Protein AF-A0A832CH28-F1 (afdb_monomer_lite)

Structure (mmCIF, N/CA/C/O backbone):
data_AF-A0A832CH28-F1
#
_entry.id   AF-A0A832CH28-F1
#
loop_
_atom_site.group_PDB
_atom_site.id
_atom_site.type_symbol
_atom_site.label_atom_id
_atom_site.label_alt_id
_atom_site.label_comp_id
_atom_site.label_asym_id
_atom_site.label_entity_id
_atom_site.label_seq_id
_atom_site.pdbx_PDB_ins_code
_atom_site.Cartn_x
_atom_site.Cartn_y
_atom_site.Cartn_z
_atom_site.occupancy
_atom_site.B_iso_or_equiv
_atom_site.auth_seq_id
_atom_site.auth_comp_id
_atom_site.auth_asym_id
_atom_site.auth_atom_id
_atom_site.pdbx_PDB_model_num
ATOM 1 N N . MET A 1 1 ? -17.074 -2.651 8.453 1.00 91.75 1 MET A N 1
ATOM 2 C CA . MET A 1 1 ? -16.411 -2.212 7.212 1.00 91.75 1 MET A CA 1
ATOM 3 C C . MET A 1 1 ? -17.088 -0.931 6.765 1.00 91.75 1 MET A C 1
ATOM 5 O O . MET A 1 1 ? -18.300 -0.847 6.918 1.00 91.75 1 MET A O 1
ATOM 9 N N . ARG A 1 2 ? -16.341 0.054 6.266 1.00 95.75 2 ARG A N 1
ATOM 10 C CA . ARG A 1 2 ? -16.890 1.285 5.685 1.00 95.75 2 ARG A CA 1
ATOM 11 C C . ARG A 1 2 ? -16.196 1.556 4.357 1.00 95.75 2 ARG A C 1
ATOM 13 O O . ARG A 1 2 ? -14.971 1.538 4.317 1.00 95.75 2 ARG A O 1
ATOM 20 N N . LEU A 1 3 ? -16.966 1.823 3.309 1.00 94.94 3 LEU A N 1
ATOM 21 C CA . LEU A 1 3 ? -16.417 2.273 2.033 1.00 94.94 3 LEU A CA 1
ATOM 22 C C . LEU A 1 3 ? -16.034 3.750 2.147 1.00 94.94 3 LEU A C 1
ATOM 24 O O . LEU A 1 3 ? -16.807 4.568 2.647 1.00 94.94 3 LEU A O 1
ATOM 28 N N . LEU A 1 4 ? -14.818 4.070 1.732 1.00 93.88 4 LEU A N 1
ATOM 29 C CA . LEU A 1 4 ? -14.348 5.424 1.475 1.00 93.88 4 LEU A CA 1
ATOM 30 C C . LEU A 1 4 ? -14.266 5.609 -0.041 1.00 93.88 4 LEU A C 1
ATOM 32 O O . LEU A 1 4 ? -14.361 4.639 -0.788 1.00 93.88 4 LEU A O 1
ATOM 36 N N . ARG A 1 5 ? -14.056 6.848 -0.494 1.00 89.69 5 ARG A N 1
ATOM 37 C CA . ARG A 1 5 ? 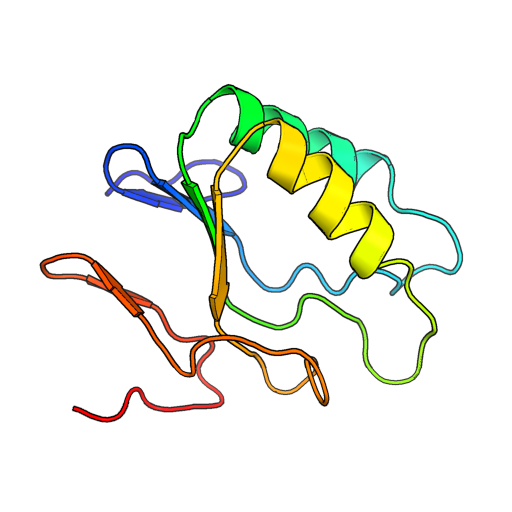-13.894 7.145 -1.924 1.00 89.69 5 ARG A CA 1
ATOM 38 C C . ARG A 1 5 ? -12.796 6.292 -2.576 1.00 89.69 5 ARG A C 1
ATOM 40 O O . ARG A 1 5 ? -13.025 5.751 -3.647 1.00 89.69 5 ARG A O 1
ATOM 47 N N . ASP A 1 6 ? -11.658 6.155 -1.892 1.00 90.81 6 ASP A N 1
ATOM 48 C CA . ASP A 1 6 ? -10.436 5.556 -2.450 1.00 90.81 6 ASP A CA 1
ATOM 49 C C . ASP A 1 6 ? -9.965 4.298 -1.689 1.00 90.81 6 ASP A C 1
ATOM 51 O O . ASP A 1 6 ? -8.881 3.788 -1.948 1.00 90.81 6 ASP A O 1
ATOM 55 N N . ALA A 1 7 ? -10.724 3.819 -0.694 1.00 96.56 7 ALA A N 1
ATOM 56 C CA . ALA A 1 7 ? -10.298 2.710 0.164 1.00 96.56 7 ALA A CA 1
ATOM 57 C C . ALA A 1 7 ? -11.470 2.030 0.879 1.00 96.56 7 ALA A C 1
ATOM 59 O O . ALA A 1 7 ? -12.552 2.596 1.039 1.00 96.56 7 ALA A O 1
ATOM 60 N N . VAL A 1 8 ? -11.222 0.843 1.425 1.00 97.25 8 VAL A N 1
ATOM 61 C CA . VAL A 1 8 ? -12.134 0.167 2.353 1.00 97.25 8 VAL A CA 1
ATOM 62 C C . VAL A 1 8 ? -11.558 0.208 3.764 1.00 97.25 8 VAL A C 1
ATOM 64 O O . VAL A 1 8 ? -10.465 -0.287 4.015 1.00 97.25 8 VAL A O 1
ATOM 67 N N . ALA A 1 9 ? -12.302 0.762 4.719 1.00 97.31 9 ALA A N 1
ATOM 68 C CA . ALA A 1 9 ? -11.900 0.814 6.121 1.00 97.31 9 ALA A CA 1
ATOM 69 C C . ALA A 1 9 ? -12.440 -0.386 6.920 1.00 97.31 9 ALA A C 1
ATOM 71 O O . ALA A 1 9 ? -13.653 -0.645 6.962 1.00 97.31 9 ALA A O 1
ATOM 72 N N . ILE A 1 10 ? -11.547 -1.087 7.621 1.00 96.62 10 ILE A N 1
ATOM 73 C CA . ILE A 1 10 ? -11.849 -2.207 8.522 1.00 96.62 10 ILE A CA 1
ATOM 74 C C . ILE A 1 10 ? -11.157 -1.947 9.869 1.00 96.62 10 ILE A C 1
ATOM 76 O O . ILE A 1 10 ? -9.988 -2.267 10.072 1.00 96.62 10 ILE A O 1
ATOM 80 N N . GLY A 1 11 ? -11.886 -1.345 10.813 1.00 95.25 11 GLY A N 1
ATOM 81 C CA . GLY A 1 11 ? -11.306 -0.912 12.089 1.00 95.25 11 GLY A CA 1
ATOM 82 C C . GLY A 1 11 ? -10.234 0.159 11.866 1.00 95.25 11 GLY A C 1
ATOM 83 O O . GLY A 1 11 ? -10.491 1.141 11.176 1.00 95.25 11 GLY A O 1
ATOM 84 N N . ARG A 1 12 ? -9.029 -0.050 12.413 1.00 96.81 12 ARG A N 1
ATOM 85 C CA . ARG A 1 12 ? -7.859 0.834 12.217 1.00 96.81 12 ARG A CA 1
ATOM 86 C C . ARG A 1 12 ? -7.061 0.545 10.936 1.00 96.81 12 ARG A C 1
ATOM 88 O O . ARG A 1 12 ? -5.945 1.035 10.803 1.00 96.81 12 ARG A O 1
ATOM 95 N N . LYS A 1 13 ? -7.606 -0.267 10.027 1.00 98.06 13 LYS A N 1
ATOM 96 C CA . LYS A 1 13 ? -6.951 -0.696 8.786 1.00 98.06 13 LYS A CA 1
ATOM 97 C C . LYS A 1 13 ? -7.658 -0.089 7.577 1.00 98.06 13 LYS A C 1
ATOM 99 O O . LYS A 1 13 ? -8.892 -0.053 7.562 1.00 98.06 13 LYS A O 1
ATOM 104 N N . ALA A 1 14 ? -6.899 0.325 6.570 1.00 98.06 14 ALA A N 1
ATOM 105 C CA . A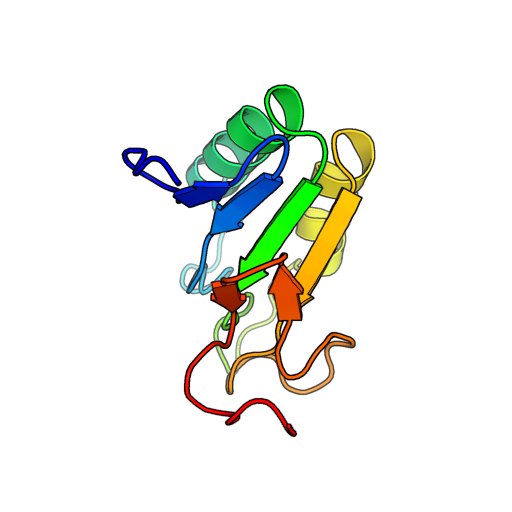LA A 1 14 ? -7.420 0.686 5.256 1.00 98.06 14 ALA A CA 1
ATOM 106 C C . ALA A 1 14 ? -6.907 -0.292 4.200 1.00 98.06 14 ALA A C 1
ATOM 108 O O . ALA A 1 14 ? -5.740 -0.668 4.217 1.00 98.06 14 ALA A O 1
ATOM 109 N N . VAL A 1 15 ? -7.791 -0.702 3.297 1.00 97.44 15 VAL A N 1
ATOM 110 C CA . VAL A 1 15 ? -7.491 -1.586 2.170 1.00 97.44 15 VAL A CA 1
ATOM 111 C C . VAL A 1 15 ? -7.590 -0.774 0.886 1.00 97.44 15 VAL A C 1
ATOM 113 O O . VAL A 1 15 ? -8.618 -0.138 0.645 1.00 97.44 15 VAL A O 1
ATOM 116 N N . ILE A 1 16 ? -6.531 -0.813 0.087 1.00 96.56 16 ILE A N 1
ATOM 117 C CA . ILE A 1 16 ? -6.430 -0.244 -1.263 1.00 96.56 16 ILE A CA 1
ATOM 118 C C . ILE A 1 16 ? -5.972 -1.347 -2.220 1.00 96.56 16 ILE A C 1
ATOM 120 O O . ILE A 1 16 ? -5.428 -2.347 -1.762 1.00 96.56 16 ILE A O 1
ATOM 124 N N . ALA A 1 17 ? -6.196 -1.207 -3.521 1.00 94.25 17 ALA A N 1
ATOM 125 C CA . ALA A 1 17 ? -5.877 -2.242 -4.507 1.00 94.25 17 ALA A CA 1
ATOM 126 C C . ALA A 1 17 ? -5.488 -1.615 -5.850 1.00 94.25 17 ALA A C 1
ATOM 128 O O . ALA A 1 17 ? -5.773 -0.437 -6.072 1.00 94.25 17 ALA A O 1
ATOM 129 N N . ASP A 1 18 ? -4.867 -2.413 -6.723 1.00 90.62 18 ASP A N 1
ATOM 130 C CA . ASP A 1 18 ? -4.698 -2.115 -8.151 1.00 90.62 18 ASP A CA 1
ATOM 131 C C . ASP A 1 18 ? -4.015 -0.775 -8.446 1.00 90.62 18 ASP A C 1
ATOM 133 O O . ASP A 1 18 ? -4.361 -0.075 -9.400 1.00 90.62 18 ASP A O 1
ATOM 137 N N . LEU A 1 19 ? -3.015 -0.419 -7.636 1.00 89.56 19 LEU A N 1
ATOM 138 C CA . LEU A 1 19 ? -2.315 0.862 -7.753 1.00 89.56 19 LEU A CA 1
ATOM 139 C C . LEU A 1 19 ? -1.637 1.032 -9.117 1.00 89.56 19 LEU A C 1
ATOM 141 O O . LEU A 1 19 ? -1.523 2.159 -9.595 1.00 89.56 19 LEU A O 1
ATOM 145 N N . HIS A 1 20 ? -1.169 -0.067 -9.724 1.00 86.19 20 HIS A N 1
ATOM 146 C CA . HIS A 1 20 ? -0.482 -0.091 -11.019 1.00 86.19 20 HIS A CA 1
ATOM 147 C C . HIS A 1 20 ? 0.583 1.007 -11.138 1.00 86.19 20 HIS A C 1
ATOM 149 O O . HIS A 1 20 ? 0.722 1.698 -12.153 1.00 86.19 20 HIS A O 1
ATOM 155 N N . PHE A 1 21 ? 1.357 1.172 -10.067 1.00 78.19 21 PHE A N 1
ATOM 156 C CA . PHE A 1 21 ? 2.330 2.235 -9.937 1.00 78.19 21 PHE A CA 1
ATOM 157 C C . PHE A 1 21 ? 3.373 2.144 -11.056 1.00 78.19 21 PHE A C 1
ATOM 159 O O . PHE A 1 21 ? 3.936 1.076 -11.335 1.00 78.19 21 PHE A O 1
ATOM 166 N N . GLY A 1 22 ? 3.621 3.280 -11.708 1.00 70.12 22 GLY A N 1
ATOM 167 C CA . GLY A 1 22 ? 4.495 3.397 -12.880 1.00 70.12 22 GLY A CA 1
ATOM 168 C C . GLY A 1 22 ? 3.842 3.083 -14.231 1.00 70.12 22 GLY A C 1
ATOM 169 O O . GLY A 1 22 ? 4.560 2.888 -15.211 1.00 70.12 22 GLY A O 1
ATOM 170 N N . LEU A 1 23 ? 2.502 3.070 -14.324 1.00 66.44 23 LEU A N 1
ATOM 171 C CA . LEU A 1 23 ? 1.775 3.122 -15.606 1.00 66.44 23 LEU A CA 1
ATOM 172 C C . LEU A 1 23 ? 2.289 4.283 -16.484 1.00 66.44 23 LEU A C 1
ATOM 174 O O . LEU A 1 23 ? 2.550 4.119 -17.682 1.00 66.44 23 LEU A O 1
ATOM 178 N N . VAL A 1 24 ? 2.514 5.436 -15.853 1.00 61.88 24 VAL A N 1
ATOM 179 C CA . VAL A 1 24 ? 3.143 6.627 -16.428 1.00 61.88 24 VAL A CA 1
ATOM 180 C C . VAL A 1 24 ? 4.627 6.710 -16.035 1.00 61.88 24 VAL A C 1
ATOM 182 O O . VAL A 1 24 ? 4.999 6.264 -14.952 1.00 61.88 24 VAL A O 1
ATOM 185 N N . PRO A 1 25 ? 5.501 7.257 -16.903 1.00 54.03 25 PRO A N 1
ATOM 186 C CA . PRO A 1 25 ? 6.954 7.283 -16.687 1.00 54.03 25 PRO A CA 1
ATOM 187 C C . PRO A 1 25 ? 7.412 8.209 -15.548 1.00 54.03 25 PRO A C 1
ATOM 189 O O . PRO A 1 25 ? 8.601 8.257 -15.242 1.00 54.03 25 PRO A O 1
ATOM 192 N N . PHE A 1 26 ? 6.496 8.955 -14.934 1.00 54.53 26 PHE A N 1
ATOM 193 C CA . PHE A 1 26 ? 6.768 9.841 -13.811 1.00 54.53 26 PHE A CA 1
ATOM 194 C C . PHE A 1 26 ? 6.133 9.303 -12.531 1.00 54.53 26 PHE A C 1
ATOM 196 O O . PHE A 1 26 ? 5.092 8.652 -12.548 1.00 54.53 26 PHE A O 1
ATOM 203 N N . TYR A 1 27 ? 6.787 9.610 -11.415 1.00 61.69 27 TYR A N 1
ATOM 204 C CA . TYR A 1 27 ? 6.293 9.354 -10.070 1.00 61.69 27 TYR A CA 1
ATOM 205 C C . TYR A 1 27 ? 4.883 9.941 -9.912 1.00 61.69 27 TYR A C 1
ATOM 207 O O . TYR A 1 27 ? 4.718 11.161 -10.013 1.00 61.69 27 TYR A O 1
ATOM 215 N N . ASP A 1 28 ? 3.872 9.097 -9.688 1.00 78.00 28 ASP A N 1
ATOM 216 C CA . ASP A 1 28 ? 2.493 9.555 -9.496 1.00 78.00 28 ASP A CA 1
ATOM 217 C C . ASP A 1 28 ? 2.355 10.188 -8.104 1.00 78.00 28 ASP A C 1
ATOM 219 O O . ASP A 1 28 ? 2.043 9.532 -7.106 1.00 78.00 28 ASP A O 1
ATOM 223 N N . LYS A 1 29 ? 2.680 11.484 -8.035 1.00 82.88 29 LYS A N 1
ATOM 224 C CA . LYS A 1 29 ? 2.617 12.283 -6.807 1.00 82.88 29 LYS A CA 1
ATOM 225 C C . LYS A 1 29 ? 1.207 12.311 -6.230 1.00 82.88 29 LYS A C 1
ATOM 227 O O . LYS A 1 29 ? 1.063 12.243 -5.015 1.00 82.88 29 LYS A O 1
ATOM 232 N N . GLU A 1 30 ? 0.182 1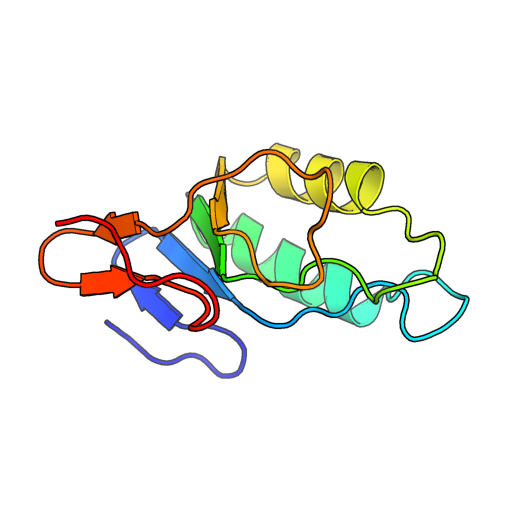2.370 -7.079 1.00 87.19 30 GLU A N 1
ATOM 233 C CA . GLU A 1 30 ? -1.206 12.415 -6.622 1.00 87.19 30 GLU A CA 1
ATOM 234 C C . GLU A 1 30 ? -1.593 11.100 -5.937 1.00 87.19 30 GLU A C 1
ATOM 236 O O . GLU A 1 30 ? -2.209 11.113 -4.867 1.00 87.19 30 GLU A O 1
ATOM 241 N N . LEU A 1 31 ? -1.195 9.962 -6.516 1.00 88.56 31 LEU A N 1
ATOM 242 C CA . LEU A 1 31 ? -1.400 8.655 -5.904 1.00 88.56 31 LEU A CA 1
ATOM 243 C C . LEU A 1 31 ? -0.648 8.527 -4.578 1.00 88.56 31 LEU A C 1
ATOM 245 O O . LEU A 1 31 ? -1.257 8.121 -3.587 1.00 88.56 31 LEU A O 1
ATOM 249 N N . LEU A 1 32 ? 0.634 8.915 -4.529 1.00 89.38 32 LEU A N 1
ATOM 250 C CA . LEU A 1 32 ? 1.387 8.925 -3.271 1.00 89.38 32 LEU A CA 1
ATOM 251 C C . LEU A 1 32 ? 0.649 9.752 -2.217 1.00 89.38 32 LEU A C 1
ATOM 253 O O . LEU A 1 32 ? 0.390 9.250 -1.130 1.00 89.38 32 LEU A O 1
ATOM 257 N N . GLU A 1 33 ? 0.277 10.991 -2.525 1.00 92.25 33 GLU A N 1
ATOM 258 C CA . GLU A 1 33 ? -0.403 11.866 -1.570 1.00 92.25 33 GLU A CA 1
ATOM 259 C C . GLU A 1 33 ? -1.732 11.281 -1.078 1.00 92.25 33 GLU A C 1
ATOM 261 O O . GLU A 1 33 ? -2.064 11.403 0.102 1.00 92.25 33 GLU A O 1
ATOM 266 N N . LYS A 1 34 ? -2.504 10.619 -1.951 1.00 93.00 34 LYS A N 1
ATOM 267 C CA . LYS A 1 34 ? -3.727 9.909 -1.545 1.00 93.00 34 LYS A CA 1
ATOM 268 C C . LYS A 1 34 ? -3.420 8.800 -0.545 1.00 93.00 34 LYS A C 1
ATOM 270 O O . LYS A 1 34 ? -4.116 8.700 0.465 1.00 93.00 34 LYS A O 1
ATOM 275 N N . VAL A 1 35 ? -2.385 8.001 -0.798 1.00 94.44 35 VAL A N 1
ATOM 276 C CA . VAL A 1 35 ? -2.012 6.897 0.093 1.00 94.44 35 VAL A CA 1
ATOM 277 C C . VAL A 1 35 ? -1.403 7.410 1.400 1.00 94.44 35 VAL A C 1
ATOM 279 O O . VAL A 1 35 ? -1.767 6.901 2.456 1.00 94.44 35 VAL A O 1
ATOM 282 N N . LEU A 1 36 ? -0.584 8.466 1.376 1.00 95.69 36 LEU A N 1
ATOM 283 C CA . LEU A 1 36 ? -0.049 9.093 2.591 1.00 95.69 36 LEU A CA 1
ATOM 284 C C . LEU A 1 36 ? -1.168 9.658 3.474 1.00 95.69 36 LEU A C 1
ATOM 286 O O . LEU A 1 36 ? -1.190 9.381 4.668 1.00 95.69 36 LEU A O 1
ATOM 290 N N . ARG A 1 37 ? -2.177 10.328 2.897 1.00 96.25 37 ARG A N 1
ATOM 291 C CA . ARG A 1 37 ? -3.365 10.775 3.652 1.00 96.25 37 ARG A CA 1
ATOM 292 C C . ARG A 1 37 ? -4.138 9.624 4.296 1.00 96.25 37 ARG A C 1
ATOM 294 O O . ARG A 1 37 ? -4.814 9.824 5.304 1.00 96.25 37 ARG A O 1
ATOM 301 N N . LEU A 1 38 ? -4.116 8.428 3.704 1.00 96.94 38 LEU A N 1
ATOM 302 C CA . LEU A 1 38 ? -4.672 7.237 4.347 1.00 96.94 38 LEU A CA 1
ATOM 303 C C . LEU A 1 38 ? -3.745 6.751 5.468 1.00 96.94 38 LEU A C 1
ATOM 305 O O . LEU A 1 38 ? -4.238 6.462 6.554 1.00 96.94 38 LEU A O 1
ATOM 309 N N . ALA A 1 39 ? -2.434 6.706 5.238 1.00 97.38 39 ALA A N 1
ATOM 310 C CA . ALA A 1 39 ? -1.441 6.267 6.219 1.00 97.38 39 ALA A CA 1
ATOM 311 C C . ALA A 1 39 ? -1.421 7.148 7.482 1.00 97.38 39 ALA A C 1
ATOM 313 O O . ALA A 1 39 ? -1.338 6.630 8.585 1.00 97.38 39 ALA A O 1
ATOM 314 N N . GLU A 1 40 ? -1.635 8.459 7.358 1.00 97.31 40 GLU A N 1
ATOM 315 C CA . GLU A 1 40 ? -1.787 9.365 8.511 1.00 97.31 40 GLU A CA 1
ATOM 316 C C . GLU A 1 40 ? -3.032 9.058 9.365 1.00 97.31 40 GLU A C 1
ATOM 318 O O . GLU A 1 40 ? -3.105 9.414 10.541 1.00 97.31 40 GLU A O 1
ATOM 323 N N . ARG A 1 41 ? -4.054 8.427 8.775 1.00 96.94 41 ARG A N 1
ATOM 324 C CA . ARG A 1 41 ? -5.368 8.204 9.405 1.00 96.94 41 ARG A CA 1
ATOM 325 C C . ARG A 1 41 ? -5.565 6.781 9.909 1.00 96.94 41 ARG A C 1
ATOM 327 O O . ARG A 1 41 ? -6.438 6.550 10.748 1.00 96.94 41 ARG A O 1
ATOM 334 N N . PHE A 1 42 ? -4.826 5.825 9.360 1.00 97.81 42 PHE A N 1
ATOM 335 C CA . PHE A 1 42 ? -4.983 4.400 9.616 1.00 97.81 42 PHE A CA 1
ATOM 336 C C . PHE A 1 42 ? -3.663 3.808 10.085 1.00 97.81 42 PHE A C 1
ATOM 338 O O . PHE A 1 42 ? -2.617 4.080 9.522 1.00 97.81 42 PHE A O 1
ATOM 345 N N . GLN A 1 43 ? -3.728 2.936 11.088 1.00 97.94 43 GLN A N 1
ATOM 346 C CA . GLN A 1 43 ? -2.535 2.293 11.635 1.00 97.94 43 GLN A CA 1
ATOM 347 C C . GLN A 1 43 ? -1.894 1.322 10.634 1.00 97.94 43 GLN A C 1
ATOM 349 O O . GLN A 1 43 ? -0.678 1.160 10.633 1.00 97.94 43 GLN A O 1
ATOM 354 N N . THR A 1 44 ? -2.715 0.656 9.817 1.00 98.31 44 THR A N 1
ATOM 355 C CA . THR A 1 44 ? -2.254 -0.331 8.836 1.00 98.31 44 THR A CA 1
ATOM 356 C C . THR A 1 44 ? -2.847 -0.016 7.466 1.00 98.31 44 THR A C 1
ATOM 358 O O . THR A 1 44 ? -4.070 0.116 7.332 1.00 98.31 44 THR A O 1
ATOM 361 N N . ILE A 1 45 ? -1.993 0.029 6.448 1.00 98.25 45 ILE A N 1
ATOM 362 C CA . ILE A 1 45 ? -2.360 0.067 5.036 1.00 98.25 45 ILE A CA 1
ATOM 363 C C . ILE A 1 45 ? -2.170 -1.327 4.445 1.00 98.25 45 ILE A C 1
ATOM 365 O O . ILE A 1 45 ? -1.090 -1.910 4.493 1.00 98.25 45 ILE A O 1
ATOM 369 N N . ILE A 1 46 ? -3.244 -1.870 3.889 1.00 97.31 46 ILE A N 1
ATOM 370 C CA . ILE A 1 46 ? -3.245 -3.151 3.193 1.00 97.31 46 ILE A CA 1
ATOM 371 C C . ILE A 1 46 ? -3.338 -2.865 1.706 1.00 97.31 46 ILE A C 1
ATOM 373 O O . ILE A 1 46 ? -4.333 -2.298 1.256 1.00 97.31 46 ILE A O 1
ATOM 377 N N . ILE A 1 47 ? -2.320 -3.270 0.955 1.00 95.88 47 ILE A N 1
ATOM 378 C CA . ILE A 1 47 ? -2.308 -3.137 -0.501 1.00 95.88 47 ILE A CA 1
ATOM 379 C C . ILE A 1 47 ? -2.653 -4.501 -1.098 1.00 95.88 47 ILE A C 1
ATOM 381 O O . ILE A 1 47 ? -1.893 -5.461 -0.968 1.00 95.88 47 ILE A O 1
ATOM 385 N N . ALA A 1 48 ? -3.843 -4.593 -1.685 1.00 94.69 48 ALA A N 1
ATOM 386 C CA . ALA A 1 48 ? -4.456 -5.806 -2.199 1.00 94.69 48 ALA A CA 1
ATOM 387 C C . ALA A 1 48 ? -4.149 -6.027 -3.687 1.00 94.69 48 ALA A C 1
ATOM 389 O O . ALA A 1 48 ? -5.037 -6.010 -4.537 1.00 94.69 48 ALA A O 1
ATOM 390 N N . GLY A 1 49 ? -2.874 -6.280 -3.961 1.00 91.31 49 GLY A N 1
ATOM 391 C CA . GLY A 1 49 ? -2.343 -6.674 -5.259 1.00 91.31 49 GLY A CA 1
ATOM 392 C C . GLY A 1 49 ? -2.091 -5.532 -6.232 1.00 91.31 49 GLY A C 1
ATOM 393 O O . GLY A 1 49 ? -2.497 -4.389 -6.013 1.00 91.31 49 GLY A O 1
ATOM 394 N N . ASP A 1 50 ? -1.370 -5.894 -7.290 1.00 89.88 50 ASP A N 1
ATOM 395 C CA . ASP A 1 50 ? -1.000 -5.092 -8.450 1.00 89.88 50 ASP A CA 1
ATOM 396 C C . ASP A 1 50 ? -0.486 -3.699 -8.074 1.00 89.88 50 ASP A C 1
ATOM 398 O O . ASP A 1 50 ? -0.930 -2.655 -8.556 1.00 89.88 50 ASP A O 1
ATOM 402 N N . ILE A 1 51 ? 0.514 -3.696 -7.190 1.00 87.94 51 ILE A N 1
ATOM 403 C CA . ILE A 1 51 ? 1.227 -2.488 -6.769 1.00 87.94 51 ILE A CA 1
ATOM 404 C C . ILE A 1 51 ? 1.983 -1.907 -7.953 1.00 87.94 51 ILE A C 1
ATOM 406 O O . ILE A 1 51 ? 2.028 -0.692 -8.120 1.00 87.94 51 ILE A O 1
ATOM 410 N N . ARG A 1 52 ? 2.599 -2.768 -8.767 1.00 84.06 52 ARG A N 1
ATOM 411 C CA . ARG A 1 52 ? 3.473 -2.381 -9.875 1.00 84.06 52 ARG A CA 1
ATOM 412 C C . ARG A 1 52 ? 2.829 -2.690 -11.219 1.00 84.06 52 ARG A C 1
ATOM 414 O O . ARG A 1 52 ? 2.295 -3.772 -11.421 1.00 84.06 52 ARG A O 1
ATOM 421 N N . HIS A 1 53 ? 3.000 -1.790 -12.184 1.00 79.88 53 HIS A N 1
ATOM 422 C CA . HIS A 1 53 ? 2.695 -2.104 -13.576 1.00 79.88 53 HIS A CA 1
ATOM 423 C C . HIS A 1 53 ? 3.728 -3.072 -14.189 1.00 79.88 53 HIS A C 1
ATOM 425 O O . HIS A 1 53 ? 4.939 -2.845 -14.109 1.00 79.88 53 HIS A O 1
ATOM 431 N N . LEU A 1 54 ? 3.264 -4.149 -14.827 1.00 74.25 54 LEU A N 1
ATOM 432 C CA . LEU A 1 54 ? 4.141 -5.161 -15.416 1.00 74.25 54 LEU A CA 1
ATOM 433 C C . LEU A 1 54 ? 5.055 -4.558 -16.501 1.00 74.25 54 LEU A C 1
ATOM 435 O O . LEU A 1 54 ? 4.626 -3.763 -17.333 1.00 74.25 54 LEU A O 1
ATOM 439 N N . GLY A 1 55 ? 6.334 -4.945 -16.503 1.00 67.75 55 GLY A N 1
ATOM 440 C CA . GLY A 1 55 ? 7.288 -4.556 -17.550 1.00 67.75 55 GLY A CA 1
ATOM 441 C C . GLY A 1 55 ? 7.852 -3.133 -17.447 1.00 67.75 55 GLY A C 1
ATOM 442 O O . GLY A 1 55 ? 8.628 -2.738 -18.317 1.00 67.75 55 GLY A O 1
ATOM 443 N N . LYS A 1 56 ? 7.528 -2.367 -16.394 1.00 69.31 56 LYS A N 1
ATOM 444 C CA . LYS A 1 56 ? 8.106 -1.035 -16.149 1.00 69.31 56 LYS A CA 1
ATOM 445 C C . LYS A 1 56 ? 8.907 -0.976 -14.848 1.00 69.31 56 LYS A C 1
ATOM 447 O O . LYS A 1 56 ? 8.556 -1.597 -13.846 1.00 69.31 56 LYS A O 1
ATOM 452 N N . LYS A 1 57 ? 10.009 -0.215 -14.870 1.00 68.75 57 LYS A N 1
ATOM 453 C CA . LYS A 1 57 ? 10.732 0.162 -13.648 1.00 68.75 57 LYS A CA 1
ATOM 454 C C . LYS A 1 57 ? 9.892 1.199 -12.907 1.00 68.75 57 LYS A C 1
ATOM 456 O O . LYS A 1 57 ? 9.746 2.318 -13.388 1.00 68.75 57 LYS A O 1
ATOM 461 N N . SER A 1 58 ? 9.381 0.821 -11.745 1.00 72.81 58 SER A N 1
ATOM 462 C CA . SER A 1 58 ? 8.629 1.704 -10.853 1.00 72.81 58 SER A CA 1
ATOM 463 C C . SER A 1 58 ? 9.362 1.785 -9.513 1.00 72.81 58 SER A C 1
ATOM 465 O O . SER A 1 58 ? 9.825 0.742 -9.040 1.00 72.81 58 SER A O 1
ATOM 467 N N . PRO A 1 59 ? 9.470 2.964 -8.874 1.00 82.62 59 PRO A N 1
ATOM 468 C CA . PRO A 1 59 ? 10.135 3.118 -7.579 1.00 82.62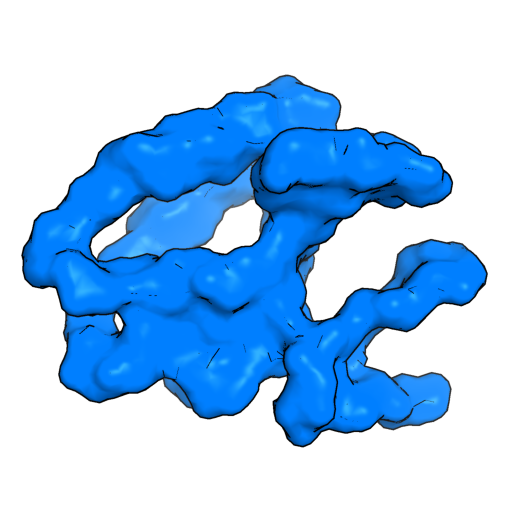 59 PRO A CA 1
ATOM 469 C C . PRO A 1 59 ? 9.230 2.619 -6.438 1.00 82.62 59 PRO A C 1
ATOM 471 O O . PRO A 1 59 ? 8.860 3.365 -5.536 1.00 82.62 59 PRO A O 1
ATOM 474 N N . VAL A 1 60 ? 8.826 1.345 -6.508 1.00 84.81 60 VAL A N 1
ATOM 475 C CA . VAL A 1 60 ? 7.917 0.699 -5.548 1.00 84.81 60 VAL A CA 1
ATOM 476 C C . VAL A 1 60 ? 8.535 0.680 -4.158 1.00 84.81 60 VAL A C 1
ATOM 478 O O . VAL A 1 60 ? 7.845 0.969 -3.194 1.00 84.81 60 VAL A O 1
ATOM 481 N N . GLU A 1 61 ? 9.833 0.403 -4.048 1.00 86.44 61 GLU A N 1
ATOM 482 C CA . GLU A 1 61 ? 10.528 0.400 -2.757 1.00 86.44 61 GLU A CA 1
ATOM 483 C C . GLU A 1 61 ? 10.497 1.781 -2.090 1.00 86.44 61 GLU A C 1
ATOM 485 O O . GLU A 1 61 ? 10.145 1.884 -0.920 1.00 86.44 61 GLU A O 1
ATOM 490 N N . GLU A 1 62 ? 10.767 2.855 -2.841 1.00 87.75 62 GLU A N 1
ATOM 491 C CA . GLU A 1 62 ? 10.683 4.228 -2.323 1.00 87.75 62 GLU A CA 1
ATOM 492 C C . GLU A 1 62 ? 9.243 4.592 -1.927 1.00 87.75 62 GLU A C 1
ATOM 494 O O . GLU A 1 62 ? 9.007 5.209 -0.889 1.00 87.75 62 GLU A O 1
ATOM 499 N N . PHE A 1 63 ? 8.269 4.192 -2.747 1.00 88.69 63 PHE A N 1
ATOM 500 C CA . PHE A 1 63 ? 6.850 4.398 -2.473 1.00 88.69 63 PHE A CA 1
ATOM 501 C C . PHE A 1 63 ? 6.415 3.698 -1.177 1.00 88.69 63 PHE A C 1
ATOM 503 O O . PHE A 1 63 ? 5.812 4.328 -0.310 1.00 88.69 63 PHE A O 1
ATOM 510 N N . LEU A 1 64 ? 6.771 2.422 -1.012 1.00 91.19 64 LEU A N 1
ATOM 511 C CA . LEU A 1 64 ? 6.475 1.649 0.193 1.00 91.19 64 LEU A CA 1
ATOM 512 C C . LEU A 1 64 ? 7.219 2.198 1.416 1.00 91.19 64 LEU A C 1
ATOM 514 O O . LEU A 1 64 ? 6.617 2.294 2.482 1.00 91.19 64 LEU A O 1
ATOM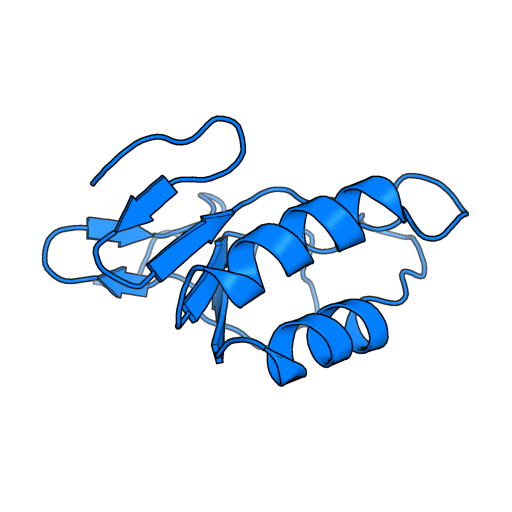 518 N N . SER A 1 65 ? 8.476 2.627 1.265 1.00 93.19 65 SER A N 1
ATOM 519 C CA . SER A 1 65 ? 9.253 3.237 2.351 1.00 93.19 65 SER A CA 1
ATOM 520 C C . SER A 1 65 ? 8.527 4.447 2.938 1.00 93.19 65 SER A C 1
ATOM 522 O O . SER A 1 65 ? 8.303 4.496 4.144 1.00 93.19 65 SER A O 1
ATOM 524 N N . LYS A 1 66 ? 8.060 5.370 2.088 1.00 93.62 66 LYS A N 1
ATOM 525 C CA . LYS A 1 66 ? 7.348 6.584 2.524 1.00 93.62 66 LYS A CA 1
ATOM 526 C C . LYS A 1 66 ? 6.052 6.286 3.274 1.00 93.62 66 LYS A C 1
ATOM 528 O O . LYS A 1 66 ? 5.704 6.986 4.216 1.00 93.62 66 LYS A O 1
ATOM 533 N N . ILE A 1 67 ? 5.329 5.245 2.869 1.00 94.88 67 ILE A N 1
ATOM 534 C CA . ILE A 1 67 ? 4.109 4.818 3.565 1.00 94.88 67 ILE A CA 1
ATOM 535 C C . ILE A 1 67 ? 4.466 4.184 4.917 1.00 94.88 67 ILE A C 1
ATOM 537 O O . ILE A 1 67 ? 3.780 4.436 5.908 1.00 94.88 67 ILE A O 1
ATOM 541 N N . SER A 1 68 ? 5.551 3.403 4.970 1.00 96.25 68 SER A N 1
ATOM 542 C CA . SER A 1 68 ? 5.968 2.667 6.169 1.00 96.25 68 SER A CA 1
ATOM 543 C C . SER A 1 68 ? 6.434 3.565 7.319 1.00 96.25 68 SER A C 1
ATOM 545 O O . SER A 1 68 ? 6.403 3.147 8.473 1.00 96.25 68 SER A O 1
ATOM 547 N N . GLU A 1 69 ? 6.804 4.814 7.019 1.00 97.06 69 GLU A N 1
ATOM 548 C CA . GLU A 1 69 ? 7.110 5.847 8.018 1.00 97.06 69 GLU A CA 1
ATOM 549 C C . GLU A 1 69 ? 5.870 6.293 8.813 1.00 97.06 69 GLU A C 1
ATOM 551 O O . GLU A 1 69 ? 6.001 6.791 9.930 1.00 97.06 69 GLU A O 1
ATOM 556 N N . LEU A 1 70 ? 4.667 6.114 8.253 1.00 98.00 70 LEU A N 1
ATOM 557 C CA . LEU A 1 70 ? 3.406 6.599 8.825 1.00 98.00 70 LEU A CA 1
ATOM 558 C C . LEU A 1 70 ? 2.489 5.466 9.303 1.00 98.00 70 LEU A C 1
ATOM 560 O O . LEU A 1 70 ? 1.748 5.642 10.269 1.00 98.00 70 LEU A O 1
ATOM 564 N N . ALA A 1 71 ? 2.524 4.311 8.635 1.00 97.94 71 ALA A N 1
ATOM 565 C CA . ALA A 1 71 ? 1.642 3.185 8.914 1.00 97.94 71 ALA A CA 1
ATOM 566 C C . ALA A 1 71 ? 2.316 1.835 8.637 1.00 97.94 71 ALA A C 1
ATOM 568 O O . ALA A 1 71 ? 3.172 1.706 7.767 1.00 97.94 71 ALA A O 1
ATOM 569 N N . GLU A 1 72 ? 1.867 0.789 9.328 1.00 97.75 72 GLU A N 1
ATOM 570 C CA . GLU A 1 72 ? 2.230 -0.591 9.001 1.00 97.75 72 GLU A CA 1
ATOM 571 C C . GLU A 1 72 ? 1.726 -0.948 7.597 1.00 97.75 72 GLU A C 1
ATOM 573 O O . GLU A 1 72 ? 0.590 -0.628 7.241 1.00 97.75 72 GLU A O 1
ATOM 578 N N . ILE A 1 73 ? 2.534 -1.661 6.813 1.00 96.75 73 ILE A N 1
ATOM 579 C CA . ILE A 1 73 ? 2.146 -2.114 5.476 1.00 96.75 73 ILE A CA 1
ATOM 580 C C . ILE A 1 73 ? 1.977 -3.627 5.474 1.00 96.75 73 ILE A C 1
ATOM 582 O O . ILE A 1 73 ? 2.900 -4.362 5.816 1.00 96.75 73 ILE A O 1
ATOM 586 N N . LEU A 1 74 ? 0.822 -4.090 4.999 1.00 95.75 74 LEU A N 1
ATOM 587 C CA . LEU A 1 74 ? 0.614 -5.488 4.639 1.00 95.75 74 LEU A CA 1
ATOM 588 C C . LEU A 1 74 ? 0.360 -5.592 3.139 1.00 95.75 74 LEU A C 1
ATOM 590 O O . LEU A 1 74 ? -0.563 -4.976 2.605 1.00 95.75 74 LEU A O 1
ATOM 594 N N . LEU A 1 75 ? 1.168 -6.398 2.459 1.00 94.12 75 LEU A N 1
ATOM 595 C CA . LEU A 1 75 ? 1.037 -6.620 1.023 1.00 94.12 75 LEU A CA 1
ATOM 596 C C . LEU A 1 75 ? 0.345 -7.950 0.765 1.00 94.12 75 LEU A C 1
ATOM 598 O O . LEU A 1 75 ? 0.801 -8.993 1.235 1.00 94.12 75 LEU A O 1
ATOM 602 N N . VAL A 1 76 ? -0.730 -7.919 -0.011 1.00 93.62 76 VAL A N 1
ATOM 603 C CA . VAL A 1 76 ? -1.300 -9.107 -0.645 1.00 93.62 76 VAL A CA 1
ATOM 604 C C . VAL A 1 76 ? -0.894 -9.060 -2.107 1.00 93.62 76 VAL A C 1
ATOM 606 O O . VAL A 1 76 ? -1.095 -8.045 -2.757 1.00 93.62 76 VAL A O 1
ATOM 609 N N . ARG A 1 77 ? -0.288 -10.126 -2.621 1.00 90.44 77 ARG A N 1
ATOM 610 C CA . ARG A 1 77 ? 0.295 -10.127 -3.966 1.00 90.44 77 ARG A CA 1
ATOM 611 C C . ARG A 1 77 ? -0.775 -10.295 -5.039 1.00 90.44 77 ARG A C 1
ATOM 613 O O . ARG A 1 77 ? -1.600 -11.210 -4.949 1.00 90.44 77 ARG A O 1
ATOM 620 N N . GLY A 1 78 ? -0.704 -9.448 -6.060 1.00 89.62 78 GLY A N 1
ATOM 621 C CA . GLY A 1 78 ? -1.393 -9.635 -7.331 1.00 89.62 78 GLY A CA 1
ATOM 622 C C . GLY A 1 78 ? -0.523 -10.351 -8.363 1.00 89.62 78 GLY A C 1
ATOM 623 O O . GLY A 1 78 ? 0.627 -10.713 -8.092 1.00 89.62 78 GLY A O 1
ATOM 624 N N . ASN A 1 79 ? -1.070 -10.578 -9.555 1.00 87.56 79 ASN A N 1
ATOM 625 C CA . ASN A 1 79 ? -0.349 -11.229 -10.655 1.00 87.56 79 ASN A CA 1
ATOM 626 C C . ASN A 1 79 ? 0.765 -10.348 -11.241 1.00 87.56 79 ASN A C 1
ATOM 628 O O . ASN A 1 79 ? 1.702 -10.883 -11.834 1.00 87.56 79 ASN A O 1
ATOM 632 N N . HIS A 1 80 ? 0.716 -9.024 -11.072 1.00 84.81 80 HIS A N 1
ATOM 633 C CA . HIS A 1 80 ? 1.762 -8.116 -11.564 1.00 84.81 80 HIS A CA 1
ATOM 634 C C . HIS A 1 80 ? 2.913 -7.887 -10.564 1.00 84.81 80 HIS A C 1
ATOM 636 O O . HIS A 1 80 ? 3.983 -7.364 -10.912 1.00 84.81 80 HIS A O 1
ATOM 642 N N . ASP A 1 81 ? 2.762 -8.381 -9.337 1.00 82.94 81 ASP A N 1
ATOM 643 C CA . ASP A 1 81 ? 3.718 -8.216 -8.237 1.00 82.94 81 ASP A CA 1
ATOM 644 C C . ASP A 1 81 ? 4.833 -9.280 -8.227 1.00 82.94 81 ASP A C 1
ATOM 646 O O . ASP A 1 81 ? 5.392 -9.616 -7.181 1.00 82.94 81 ASP A O 1
ATOM 650 N N . VAL A 1 82 ? 5.189 -9.834 -9.392 1.00 78.62 82 VAL A N 1
ATOM 651 C CA . VAL A 1 82 ? 6.226 -10.874 -9.518 1.00 78.62 82 VAL A CA 1
ATOM 652 C C . VAL A 1 82 ? 7.545 -10.413 -8.884 1.00 78.62 82 VAL A C 1
ATOM 654 O O . VAL A 1 82 ? 8.098 -9.373 -9.248 1.00 78.62 82 VAL A O 1
ATOM 657 N N . GLY A 1 83 ? 8.062 -11.196 -7.937 1.00 80.75 83 GLY A N 1
ATOM 658 C CA . GLY A 1 83 ? 9.295 -10.885 -7.205 1.00 80.75 83 GLY A CA 1
ATOM 659 C C . GLY A 1 83 ? 9.115 -9.999 -5.968 1.00 80.75 83 GLY A C 1
ATOM 660 O O . GLY A 1 83 ? 10.089 -9.802 -5.249 1.00 80.75 83 GLY A O 1
ATOM 661 N N . LEU A 1 84 ? 7.903 -9.510 -5.672 1.00 82.44 84 LEU A N 1
ATOM 662 C CA . LEU A 1 84 ? 7.603 -8.873 -4.388 1.00 82.44 84 LEU A CA 1
ATOM 663 C C . LEU A 1 84 ? 7.267 -9.932 -3.327 1.00 82.44 84 LEU A C 1
ATOM 665 O O . LEU A 1 84 ? 6.583 -10.930 -3.591 1.00 82.44 84 LEU A O 1
ATOM 669 N N . SER A 1 85 ? 7.753 -9.713 -2.106 1.00 85.81 85 SER A N 1
ATOM 670 C CA . SER A 1 85 ? 7.353 -10.483 -0.931 1.00 85.81 85 SER A CA 1
ATOM 671 C C . SER A 1 85 ? 5.997 -9.992 -0.418 1.00 85.81 85 SER A C 1
ATOM 673 O O . SER A 1 85 ? 5.667 -8.811 -0.488 1.00 85.81 85 SER A O 1
ATOM 675 N N . GLY A 1 86 ? 5.172 -10.917 0.065 1.00 88.69 86 GLY A N 1
ATOM 676 C CA . GLY A 1 86 ? 3.837 -10.597 0.553 1.00 88.69 86 GLY A CA 1
ATOM 677 C C . GLY A 1 86 ? 2.963 -11.832 0.705 1.00 88.69 86 GLY A C 1
ATOM 678 O O . GLY A 1 86 ? 3.343 -12.950 0.346 1.00 88.69 86 GLY A O 1
ATOM 679 N N . HIS A 1 87 ? 1.768 -11.616 1.229 1.00 91.50 87 HIS A N 1
ATOM 680 C CA . HIS A 1 87 ? 0.778 -12.651 1.474 1.00 91.50 87 HIS A CA 1
ATOM 681 C C . HIS A 1 87 ? 0.053 -13.043 0.175 1.00 91.50 87 HIS A C 1
ATOM 683 O O . HIS A 1 87 ? -0.104 -12.228 -0.731 1.00 91.50 87 HIS A O 1
ATOM 689 N N . ARG A 1 88 ? -0.419 -14.293 0.064 1.00 88.81 88 ARG A N 1
ATOM 690 C CA . ARG A 1 88 ? -1.339 -14.706 -1.025 1.00 88.81 88 ARG A CA 1
ATOM 691 C C . ARG A 1 88 ? -2.770 -14.216 -0.783 1.00 88.81 88 ARG A C 1
ATOM 693 O O . ARG A 1 88 ? -3.499 -13.931 -1.725 1.00 88.81 88 ARG A O 1
ATOM 700 N N . GLY A 1 89 ? -3.124 -14.085 0.490 1.00 90.81 89 GLY A N 1
ATOM 701 C CA . GLY A 1 89 ? -4.363 -13.524 1.001 1.00 90.81 89 GLY A CA 1
ATOM 702 C C . GLY A 1 89 ? -4.223 -13.264 2.501 1.00 90.81 89 GLY A C 1
ATOM 703 O O . GLY A 1 89 ? -3.273 -13.729 3.133 1.00 90.81 89 GLY A O 1
ATOM 704 N N . LEU A 1 90 ? -5.148 -12.500 3.070 1.00 91.44 90 LEU A N 1
ATOM 705 C CA . LEU A 1 90 ? -5.187 -12.155 4.488 1.00 91.44 90 LEU A CA 1
ATOM 706 C C . LEU A 1 90 ? -6.589 -12.371 5.042 1.00 91.44 90 LEU A C 1
ATOM 708 O O . LEU A 1 90 ? -7.579 -12.004 4.411 1.00 91.44 90 LEU A O 1
ATOM 712 N N . ARG A 1 91 ? -6.674 -12.892 6.266 1.00 92.06 91 ARG A N 1
ATOM 713 C CA . ARG A 1 91 ? -7.926 -12.969 7.019 1.00 92.06 91 ARG A CA 1
ATOM 714 C C . ARG A 1 91 ? -7.945 -11.909 8.113 1.00 92.06 91 ARG A C 1
ATOM 716 O O . ARG A 1 91 ? -7.117 -11.914 9.017 1.00 92.06 91 ARG A O 1
ATOM 723 N N . LEU A 1 92 ? -8.920 -11.008 8.052 1.00 90.75 92 LEU A N 1
ATOM 724 C CA . LEU A 1 92 ? -9.161 -9.970 9.052 1.00 90.75 92 LEU A CA 1
ATOM 725 C C . LEU A 1 92 ? -10.486 -10.239 9.761 1.00 90.75 92 LEU A C 1
ATOM 727 O O . LEU A 1 92 ? -11.547 -9.751 9.361 1.00 90.75 92 LEU A O 1
ATOM 731 N N . GLY A 1 93 ? -10.436 -11.044 10.821 1.00 89.56 93 GLY A N 1
ATOM 732 C CA . GLY A 1 93 ? -11.637 -11.511 11.511 1.00 89.56 93 GLY A CA 1
ATOM 733 C C . GLY A 1 93 ? -12.535 -12.309 10.562 1.00 89.56 93 GLY A C 1
ATOM 734 O O . GLY A 1 93 ? -12.175 -13.406 10.134 1.00 89.56 93 GLY A O 1
ATOM 735 N N . LYS A 1 94 ? -13.700 -11.746 10.215 1.00 92.56 94 LYS A N 1
ATOM 736 C CA . LYS A 1 94 ? -14.664 -12.365 9.289 1.00 92.56 94 LYS A CA 1
ATOM 737 C C . LYS A 1 94 ? -14.451 -12.023 7.809 1.00 92.56 94 LYS A C 1
ATOM 739 O O . LYS A 1 94 ? -15.222 -12.491 6.981 1.00 92.56 94 LYS A O 1
ATOM 744 N N . TYR A 1 95 ? -13.475 -11.176 7.481 1.00 93.94 95 TYR A N 1
ATOM 745 C CA . TYR A 1 95 ? -13.219 -10.738 6.106 1.00 93.94 95 TYR A CA 1
ATOM 746 C C . TYR A 1 95 ? -11.989 -11.448 5.538 1.00 93.94 95 TYR A C 1
ATOM 748 O O . TYR A 1 95 ? -10.961 -11.514 6.211 1.00 93.94 95 TYR A O 1
ATOM 756 N N . GLY A 1 96 ? -12.088 -11.940 4.304 1.00 92.44 96 GLY A N 1
ATOM 757 C CA . GLY A 1 96 ? -10.944 -12.375 3.504 1.00 92.44 96 GLY A CA 1
ATOM 758 C C . GLY A 1 96 ? -10.538 -11.275 2.524 1.00 92.44 96 GLY A C 1
ATOM 759 O O . GLY A 1 96 ? -11.403 -10.661 1.904 1.00 92.44 96 GLY A O 1
ATOM 760 N N . ILE A 1 97 ? -9.238 -11.018 2.401 1.00 92.81 97 ILE A N 1
ATOM 761 C CA . ILE A 1 97 ? -8.654 -10.083 1.436 1.00 92.81 97 ILE A CA 1
ATOM 762 C C . ILE A 1 97 ? -7.708 -10.865 0.536 1.00 92.81 97 ILE A C 1
ATOM 764 O O . ILE A 1 97 ? -6.729 -11.437 1.008 1.00 92.81 97 ILE A O 1
ATOM 768 N N . PHE A 1 98 ? -7.996 -10.875 -0.756 1.00 91.62 98 PHE A N 1
ATOM 769 C CA . PHE A 1 98 ? -7.192 -11.509 -1.792 1.00 91.62 98 PHE A CA 1
ATOM 770 C C . PHE A 1 98 ? -7.405 -10.743 -3.099 1.00 91.62 98 PHE A C 1
ATOM 772 O O . PHE A 1 98 ? -8.459 -10.145 -3.296 1.00 91.62 98 PHE A O 1
ATOM 779 N N . HIS A 1 99 ? -6.398 -10.733 -3.970 1.00 86.81 99 HIS A N 1
ATOM 780 C CA . HIS A 1 99 ? -6.450 -9.984 -5.230 1.00 86.81 99 HIS A CA 1
ATOM 781 C C . HIS A 1 99 ? -7.295 -10.691 -6.315 1.00 86.81 99 HIS A C 1
ATOM 783 O O . HIS A 1 99 ? -7.771 -10.064 -7.248 1.00 86.81 99 HIS A O 1
ATOM 789 N N . GLY A 1 100 ? -7.526 -12.002 -6.184 1.00 78.81 100 GLY A N 1
ATOM 790 C CA . GLY A 1 100 ? -8.336 -12.793 -7.125 1.00 78.81 100 GLY A CA 1
ATOM 791 C C . GLY A 1 100 ? -7.516 -13.726 -8.018 1.00 78.81 100 GLY A C 1
ATOM 792 O O . GLY A 1 100 ? -7.989 -14.811 -8.334 1.00 78.81 100 GLY A O 1
ATOM 793 N N . HIS A 1 101 ? -6.257 -13.382 -8.325 1.00 72.44 101 HIS A N 1
ATOM 794 C CA . HIS A 1 101 ? -5.309 -14.294 -8.998 1.00 72.44 101 HIS A CA 1
ATOM 795 C C . HIS A 1 101 ? -4.907 -15.490 -8.113 1.00 72.44 101 HIS A C 1
ATOM 797 O O . HIS A 1 101 ? -4.607 -16.570 -8.617 1.00 72.44 101 HIS A O 1
ATOM 803 N N . SER A 1 102 ? -4.913 -15.299 -6.791 1.00 62.28 102 SER A N 1
ATOM 804 C CA . SER A 1 102 ? -4.644 -16.349 -5.808 1.00 62.28 102 SER A CA 1
ATOM 805 C C . SER A 1 102 ? -5.876 -16.519 -4.930 1.00 62.28 102 SER A C 1
ATOM 807 O O . SER A 1 102 ? -6.273 -15.579 -4.238 1.00 62.28 102 SER A O 1
ATOM 809 N N . MET A 1 103 ? -6.464 -17.715 -4.942 1.00 57.19 103 MET A N 1
ATOM 810 C CA . MET A 1 103 ? -7.411 -18.127 -3.908 1.00 57.19 103 MET A CA 1
ATOM 811 C C . MET A 1 103 ? -6.635 -18.190 -2.579 1.00 57.19 103 MET A C 1
ATOM 813 O O . MET A 1 103 ? -5.522 -18.729 -2.574 1.00 57.19 103 MET A O 1
ATOM 817 N N . PRO A 1 104 ? -7.136 -17.623 -1.468 1.00 56.78 104 PRO A N 1
ATOM 818 C CA . PRO A 1 104 ? -6.530 -17.871 -0.167 1.00 56.78 104 PRO A CA 1
ATOM 819 C C . PRO A 1 104 ? -6.545 -19.383 0.096 1.00 56.78 104 PRO A C 1
ATOM 821 O O . PRO A 1 104 ? -7.582 -20.022 -0.075 1.00 56.78 104 PRO A O 1
ATOM 824 N N . GLU A 1 105 ? -5.392 -19.953 0.453 1.00 55.53 105 GLU A N 1
ATOM 825 C CA . GLU A 1 105 ? -5.364 -21.290 1.054 1.00 55.53 105 GLU A CA 1
ATOM 826 C C . GLU A 1 105 ? -6.115 -21.201 2.391 1.00 55.53 105 GLU A C 1
ATOM 828 O O . GLU A 1 105 ? -6.021 -20.170 3.066 1.00 55.53 105 GLU A O 1
ATOM 833 N N . GLU A 1 106 ? -6.935 -22.217 2.670 1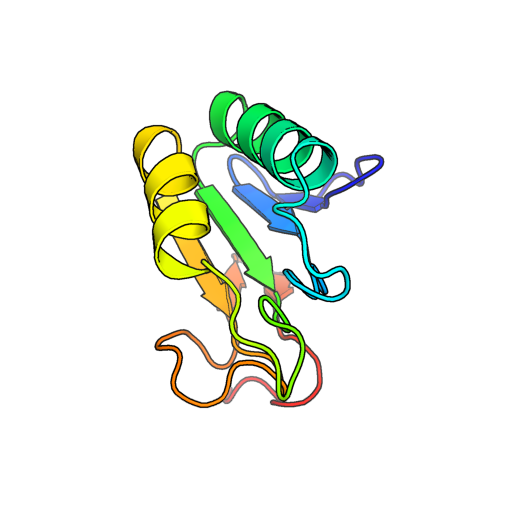.00 46.41 106 GLU A N 1
ATOM 834 C CA . GLU A 1 106 ? -7.929 -22.254 3.759 1.00 46.41 106 GLU A CA 1
ATOM 835 C C . GLU A 1 106 ? -7.419 -21.765 5.126 1.00 46.41 106 GLU A C 1
ATOM 837 O O . GLU A 1 106 ? -6.278 -22.108 5.515 1.00 46.41 106 GLU A O 1
#

Foldseek 3Di:
DDDDPAFDDDPLETEHEQLQACPDVDGPPVSLVVLLVSLQRHQEYEYAENNHNAPDDGVSVVSVVSSVVRHHYAYQYDPRCPPDDHHQWDDDPPDIGHNPVHDDDD

Radius of gyration: 13.13 Å; chains: 1; bounding box: 28×35×30 Å

pLDDT: mean 87.01, std 12.01, range [46.41, 98.31]

Sequence (106 aa):
MRLLRDAVAIGRKAVIADLHFGLVPFYDKELLEKVLRLAERFQTIIIAGDIRHLGKKSPVEEFLSKISELAEILLVRGNHDVGLSGHRGLRLGKYGIFHGHSMPEE

Secondary structure (DSSP, 8-state):
-EE-SS-EEETTEEEE----BTSSSS--HHHHHHHHHHHTT-SEEEEES--B-TTS---HHHHHHHHHTTSEEEEEP-TT-TT---BS-EEETTEEE--SSSPPP-